Protein AF-A0A7V4MPJ2-F1 (afdb_monomer_lite)

pLDDT: mean 94.52, std 5.53, range [62.81, 98.31]

Structure (mmCIF, N/CA/C/O backbone):
data_AF-A0A7V4MPJ2-F1
#
_entry.id   AF-A0A7V4MPJ2-F1
#
loop_
_atom_site.group_PDB
_atom_site.id
_atom_site.type_symbol
_atom_site.label_atom_id
_atom_site.label_alt_id
_atom_site.label_comp_id
_atom_site.label_asym_id
_atom_site.label_entity_id
_atom_site.label_seq_id
_atom_site.pdbx_PDB_ins_code
_atom_site.Cartn_x
_atom_site.Cartn_y
_atom_site.Cartn_z
_atom_site.occupancy
_atom_site.B_iso_or_equiv
_atom_site.auth_seq_id
_atom_site.auth_comp_id
_atom_site.auth_asym_id
_atom_site.auth_atom_id
_atom_site.pdbx_PDB_model_num
ATOM 1 N N . ARG A 1 1 ? 1.532 2.931 9.136 1.00 86.38 1 ARG A N 1
ATOM 2 C CA . ARG A 1 1 ? 2.188 3.262 10.436 1.00 86.38 1 ARG A CA 1
ATOM 3 C C . ARG A 1 1 ? 2.196 2.005 11.306 1.00 86.38 1 ARG A C 1
ATOM 5 O O . ARG A 1 1 ? 1.377 1.129 11.054 1.00 86.38 1 ARG A O 1
ATOM 12 N N . GLY A 1 2 ? 3.084 1.901 12.299 1.00 89.44 2 GLY A N 1
ATOM 13 C CA . GLY A 1 2 ? 3.154 0.714 13.162 1.00 89.44 2 GLY A CA 1
ATOM 14 C C . GLY A 1 2 ? 3.563 -0.532 12.376 1.00 89.44 2 GLY A C 1
ATOM 15 O O . GLY A 1 2 ? 4.285 -0.419 11.388 1.00 89.44 2 GLY A O 1
ATOM 16 N N . VAL A 1 3 ? 3.062 -1.705 12.767 1.00 92.19 3 VAL A N 1
ATOM 17 C CA . VAL A 1 3 ? 3.427 -2.990 12.136 1.00 92.19 3 VAL A CA 1
ATOM 18 C C . VAL A 1 3 ? 3.115 -3.044 10.633 1.00 92.19 3 VAL A C 1
ATOM 20 O O . VAL A 1 3 ? 3.876 -3.625 9.867 1.00 92.19 3 VAL A O 1
ATOM 23 N N . ASN A 1 4 ? 2.076 -2.336 10.176 1.00 95.69 4 ASN A N 1
ATOM 24 C CA . ASN A 1 4 ? 1.701 -2.258 8.757 1.00 95.69 4 ASN A CA 1
ATOM 25 C C . ASN A 1 4 ? 2.612 -1.347 7.915 1.00 95.69 4 ASN A C 1
ATOM 27 O O . ASN A 1 4 ? 2.428 -1.231 6.706 1.00 95.69 4 ASN A O 1
ATOM 31 N N . GLN A 1 5 ? 3.613 -0.688 8.512 1.00 95.69 5 GLN A N 1
ATOM 32 C CA . GLN A 1 5 ? 4.654 -0.019 7.724 1.00 95.69 5 GLN A CA 1
ATOM 33 C C . GLN A 1 5 ? 5.482 -1.025 6.912 1.00 95.69 5 GLN A C 1
ATOM 35 O O . GLN A 1 5 ? 5.852 -0.716 5.782 1.00 95.69 5 GLN A O 1
ATOM 40 N N . ALA A 1 6 ? 5.711 -2.230 7.448 1.00 95.56 6 ALA A N 1
ATOM 41 C CA . ALA A 1 6 ? 6.375 -3.309 6.718 1.00 95.56 6 ALA A CA 1
ATOM 42 C C . ALA A 1 6 ? 5.600 -3.692 5.446 1.00 95.56 6 ALA A C 1
ATOM 44 O O . ALA A 1 6 ? 6.202 -3.882 4.396 1.00 95.56 6 ALA A O 1
ATOM 45 N N . THR A 1 7 ? 4.265 -3.705 5.510 1.00 97.31 7 THR A N 1
ATOM 46 C CA . THR A 1 7 ? 3.403 -3.947 4.346 1.00 97.31 7 THR A CA 1
ATOM 47 C C . THR A 1 7 ? 3.603 -2.893 3.262 1.00 97.31 7 THR A C 1
ATOM 49 O O . THR A 1 7 ? 3.792 -3.244 2.103 1.00 97.31 7 THR A O 1
ATOM 52 N N . ALA A 1 8 ? 3.616 -1.606 3.621 1.00 97.44 8 ALA A N 1
ATOM 53 C CA . ALA A 1 8 ? 3.840 -0.538 2.646 1.00 97.44 8 ALA A CA 1
ATOM 54 C C . ALA A 1 8 ? 5.221 -0.649 1.975 1.00 97.44 8 ALA A C 1
ATOM 56 O O . ALA A 1 8 ? 5.324 -0.471 0.762 1.00 97.44 8 ALA A O 1
ATOM 57 N N . LEU A 1 9 ? 6.263 -0.969 2.754 1.00 97.81 9 LEU A N 1
ATOM 58 C CA . LEU A 1 9 ? 7.623 -1.197 2.251 1.00 97.81 9 LEU A CA 1
ATOM 59 C C . LEU A 1 9 ? 7.665 -2.353 1.245 1.00 97.81 9 LEU A C 1
ATOM 61 O O . LEU A 1 9 ? 8.188 -2.183 0.146 1.00 97.81 9 LEU A O 1
ATOM 65 N N . GLU A 1 10 ? 7.072 -3.490 1.600 1.00 98.06 10 GLU A N 1
ATOM 66 C CA . GLU A 1 10 ? 7.044 -4.685 0.756 1.00 98.06 10 GLU A CA 1
ATOM 67 C C . GLU A 1 10 ? 6.262 -4.454 -0.543 1.00 98.06 10 GLU A C 1
ATOM 69 O O . GLU A 1 10 ? 6.737 -4.789 -1.625 1.00 98.06 10 GLU A O 1
ATOM 74 N N . VAL A 1 11 ? 5.086 -3.825 -0.475 1.00 97.81 11 VAL A N 1
ATOM 75 C CA . VAL A 1 11 ? 4.280 -3.559 -1.677 1.00 97.81 11 VAL A CA 1
ATOM 76 C C . VAL A 1 11 ? 4.996 -2.590 -2.617 1.00 97.81 11 VAL A C 1
ATOM 78 O O . VAL A 1 11 ? 5.036 -2.825 -3.825 1.00 97.81 11 VAL A O 1
ATOM 81 N N . ALA A 1 12 ? 5.614 -1.535 -2.080 1.00 97.94 12 ALA A N 1
ATOM 82 C CA . ALA A 1 12 ? 6.413 -0.620 -2.886 1.00 97.94 12 ALA A CA 1
ATOM 83 C C . ALA A 1 12 ? 7.601 -1.333 -3.551 1.00 97.94 12 ALA A C 1
ATOM 85 O O . ALA A 1 12 ? 7.854 -1.125 -4.739 1.00 97.94 12 ALA A O 1
ATOM 86 N N . LEU A 1 13 ? 8.283 -2.217 -2.814 1.00 97.38 13 LEU A N 1
ATOM 87 C CA . LEU A 1 13 ? 9.352 -3.051 -3.358 1.00 97.38 13 LEU A CA 1
ATOM 88 C C . LEU A 1 13 ? 8.842 -3.918 -4.516 1.00 97.38 13 LEU A C 1
ATOM 90 O O . LEU A 1 13 ? 9.419 -3.871 -5.601 1.00 97.38 13 LEU A O 1
ATOM 94 N N . LYS A 1 14 ? 7.722 -4.633 -4.346 1.00 97.25 14 LYS A N 1
ATOM 95 C CA . LYS A 1 14 ? 7.172 -5.491 -5.410 1.00 97.25 14 LYS A CA 1
ATOM 96 C C . LYS A 1 14 ? 6.766 -4.714 -6.656 1.00 97.25 14 LYS A C 1
ATOM 98 O O . LYS A 1 14 ? 7.009 -5.193 -7.765 1.00 97.25 14 LYS A O 1
ATOM 103 N N . LEU A 1 15 ? 6.199 -3.518 -6.504 1.00 96.94 15 LEU A N 1
ATOM 104 C CA . LEU A 1 15 ? 5.875 -2.643 -7.637 1.00 96.94 15 LEU A CA 1
ATOM 105 C C . LEU A 1 15 ? 7.135 -2.200 -8.397 1.00 96.94 15 LEU A C 1
ATOM 107 O O . LEU A 1 15 ? 7.146 -2.223 -9.631 1.00 96.94 15 LEU A O 1
ATOM 111 N N . MET A 1 16 ? 8.208 -1.854 -7.682 1.00 96.38 16 MET A N 1
ATOM 112 C CA . MET A 1 16 ? 9.482 -1.479 -8.303 1.00 96.38 16 MET A CA 1
ATOM 113 C C . MET A 1 16 ? 10.151 -2.662 -9.014 1.00 96.38 16 MET A C 1
ATOM 115 O O . MET A 1 16 ? 10.621 -2.505 -10.140 1.00 96.38 16 MET A O 1
ATOM 119 N N . GLU A 1 17 ? 10.160 -3.844 -8.397 1.00 95.06 17 GLU A N 1
ATOM 120 C CA . GLU A 1 17 ? 10.808 -5.039 -8.951 1.00 95.06 17 GLU A CA 1
ATOM 121 C C . GLU A 1 17 ? 10.083 -5.588 -10.183 1.00 95.06 17 GLU A C 1
ATOM 123 O O . GLU A 1 17 ? 10.716 -5.904 -11.189 1.00 95.06 17 GLU A O 1
ATOM 128 N N . THR A 1 18 ? 8.757 -5.723 -10.109 1.00 95.56 18 THR A N 1
ATOM 129 C CA . THR A 1 18 ? 7.981 -6.469 -11.117 1.00 95.56 18 THR A CA 1
ATOM 130 C C . THR A 1 18 ? 7.375 -5.572 -12.190 1.00 95.56 18 THR A C 1
ATOM 132 O O . THR A 1 18 ? 7.262 -5.979 -13.346 1.00 95.56 18 THR A O 1
ATOM 135 N N . SER A 1 19 ? 6.996 -4.346 -11.820 1.00 95.06 19 SER A N 1
ATOM 136 C CA . SER A 1 19 ? 6.265 -3.421 -12.694 1.00 95.06 19 SER A CA 1
ATOM 137 C C . SER A 1 19 ? 7.104 -2.223 -13.149 1.00 95.06 19 SER A C 1
ATOM 139 O O . SER A 1 19 ? 6.672 -1.480 -14.038 1.00 95.06 19 SER A O 1
ATOM 141 N N . TYR A 1 20 ? 8.299 -2.040 -12.570 1.00 93.50 20 TYR A N 1
ATOM 142 C CA . TYR A 1 20 ? 9.204 -0.905 -12.799 1.00 93.50 20 TYR A CA 1
ATOM 143 C C . TYR A 1 20 ? 8.544 0.457 -12.544 1.00 93.50 20 TYR A C 1
ATOM 145 O O . TYR A 1 20 ? 8.872 1.453 -13.190 1.00 93.50 20 TYR A O 1
ATOM 153 N N . VAL A 1 21 ? 7.586 0.492 -11.615 1.00 94.38 21 VAL A N 1
ATOM 154 C CA . VAL A 1 21 ? 6.942 1.725 -11.161 1.00 94.38 21 VAL A CA 1
ATOM 155 C C . VAL A 1 21 ? 7.668 2.206 -9.920 1.00 94.38 21 VAL A C 1
ATOM 157 O O . VAL A 1 21 ? 7.827 1.449 -8.965 1.00 94.38 21 VAL A O 1
ATOM 160 N N . VAL A 1 22 ? 8.090 3.470 -9.920 1.00 95.19 22 VAL A N 1
ATOM 161 C CA . VAL A 1 22 ? 8.682 4.090 -8.735 1.00 95.19 22 VAL A CA 1
ATOM 162 C C . VAL A 1 22 ? 7.590 4.251 -7.683 1.00 95.19 22 VAL A C 1
ATOM 164 O O . VAL A 1 22 ? 6.742 5.133 -7.779 1.00 95.19 22 VAL A O 1
ATOM 167 N N . ALA A 1 23 ? 7.618 3.384 -6.678 1.00 96.31 23 ALA A N 1
ATOM 168 C CA . ALA A 1 23 ? 6.735 3.439 -5.527 1.00 96.31 23 ALA A CA 1
ATOM 169 C C . ALA A 1 23 ? 7.569 3.782 -4.294 1.00 96.31 23 ALA A C 1
ATOM 171 O O . ALA A 1 23 ? 8.549 3.101 -3.988 1.00 96.31 23 ALA A O 1
ATOM 172 N N . LYS A 1 24 ? 7.192 4.847 -3.583 1.00 96.88 24 LYS A N 1
ATOM 173 C CA . LYS A 1 24 ? 7.909 5.282 -2.385 1.00 96.88 24 LYS A CA 1
ATOM 174 C C . LYS A 1 24 ? 7.071 5.013 -1.133 1.00 96.88 24 LYS A C 1
ATOM 176 O O . LYS A 1 24 ? 6.029 5.644 -0.964 1.00 96.88 24 LYS A O 1
ATOM 181 N N . PRO A 1 25 ? 7.505 4.095 -0.256 1.00 96.88 25 PRO A N 1
ATOM 182 C CA . PRO A 1 25 ? 6.793 3.798 0.975 1.00 96.88 25 PRO A CA 1
ATOM 183 C C . PRO A 1 25 ? 7.113 4.843 2.047 1.00 96.88 25 PRO A C 1
ATOM 185 O O . PRO A 1 25 ? 8.245 5.310 2.162 1.00 96.88 25 PRO A O 1
ATOM 188 N N . TYR A 1 26 ? 6.120 5.163 2.873 1.00 96.56 26 TYR A N 1
ATOM 189 C CA . TYR A 1 26 ? 6.274 6.068 4.007 1.00 96.56 26 TYR A CA 1
ATOM 190 C C . TYR A 1 26 ? 5.563 5.522 5.244 1.00 96.56 26 TYR A C 1
ATOM 192 O O . TYR A 1 26 ? 4.526 4.858 5.152 1.00 96.56 26 TYR A O 1
ATOM 200 N N . SER A 1 27 ? 6.084 5.850 6.429 1.00 95.88 27 SER A N 1
ATOM 201 C CA . SER A 1 27 ? 5.229 5.843 7.612 1.00 95.88 27 SER A CA 1
ATOM 202 C C . SER A 1 27 ? 4.213 6.982 7.476 1.00 95.88 27 SER A C 1
ATOM 204 O O . SER A 1 27 ? 4.502 8.017 6.881 1.00 95.88 27 SER A O 1
ATOM 206 N N . GLY A 1 28 ? 3.013 6.817 8.038 1.00 92.88 28 GLY A N 1
ATOM 207 C CA . GLY A 1 28 ? 2.006 7.878 7.965 1.00 92.88 28 GLY A CA 1
ATOM 208 C C . GLY A 1 28 ? 2.480 9.185 8.617 1.00 92.88 28 GLY A C 1
ATOM 209 O O . GLY A 1 28 ? 2.108 10.254 8.160 1.00 92.88 28 GLY A O 1
ATOM 210 N N . ALA A 1 29 ? 3.332 9.114 9.647 1.00 92.81 29 ALA A N 1
ATOM 211 C CA . ALA A 1 29 ? 3.899 10.304 10.276 1.00 92.81 29 ALA A CA 1
ATOM 212 C C . ALA A 1 29 ? 4.898 10.998 9.339 1.00 92.81 29 ALA A C 1
ATOM 214 O O . ALA A 1 29 ? 4.711 12.166 9.014 1.00 92.81 29 ALA A O 1
ATOM 215 N N . ASP A 1 30 ? 5.892 10.263 8.830 1.00 94.69 30 ASP A N 1
ATOM 216 C CA . ASP A 1 30 ? 6.916 10.824 7.935 1.00 94.69 30 ASP A CA 1
ATOM 217 C C . ASP A 1 30 ? 6.295 11.400 6.665 1.00 94.69 30 ASP A C 1
ATOM 219 O O . ASP A 1 30 ? 6.733 12.438 6.180 1.00 94.69 30 ASP A O 1
ATOM 223 N N . PHE A 1 31 ? 5.243 10.755 6.152 1.00 95.94 31 PHE A N 1
ATOM 224 C CA . PHE A 1 31 ? 4.495 11.241 5.000 1.00 95.94 31 PHE A CA 1
ATOM 225 C C . PHE A 1 31 ? 3.892 12.630 5.245 1.00 95.94 31 PHE A C 1
ATOM 227 O O . PHE A 1 31 ? 3.989 13.515 4.394 1.00 95.94 31 PHE A O 1
ATOM 234 N N . MET A 1 32 ? 3.307 12.846 6.425 1.00 94.69 32 MET A N 1
ATOM 235 C CA . MET A 1 32 ? 2.678 14.119 6.779 1.00 94.69 32 MET A CA 1
ATOM 236 C C . MET A 1 32 ? 3.686 15.239 7.058 1.00 94.69 32 MET A C 1
ATOM 238 O O . MET A 1 32 ? 3.315 16.408 6.997 1.00 94.69 32 MET A O 1
ATOM 242 N N . HIS A 1 33 ? 4.956 14.917 7.310 1.00 94.38 33 HIS A N 1
ATOM 243 C CA . HIS A 1 33 ? 6.003 15.899 7.615 1.00 94.38 33 HIS A CA 1
ATOM 244 C C . HIS A 1 33 ? 6.704 16.497 6.385 1.00 94.38 33 HIS A C 1
ATOM 246 O O . HIS A 1 33 ? 7.709 17.190 6.522 1.00 94.38 33 HIS A O 1
ATOM 252 N N . GLY A 1 34 ? 6.183 16.272 5.179 1.00 93.56 3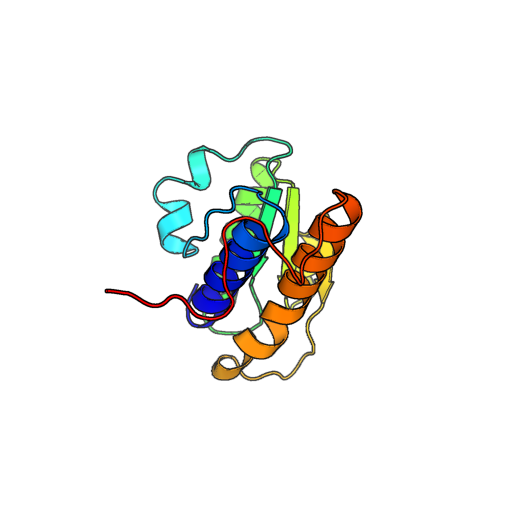4 GLY A N 1
ATOM 253 C CA . GLY A 1 34 ? 6.728 16.880 3.964 1.00 93.56 34 GLY A CA 1
ATOM 254 C C . GLY A 1 34 ? 6.232 16.230 2.675 1.00 93.56 34 GLY A C 1
ATOM 255 O O . GLY A 1 34 ? 5.684 16.938 1.834 1.00 93.56 34 GLY A O 1
ATOM 256 N N . PRO A 1 35 ? 6.352 14.898 2.514 1.00 95.56 35 PRO A N 1
ATOM 257 C CA . PRO A 1 35 ? 5.931 14.189 1.305 1.00 95.56 35 PRO A CA 1
ATOM 258 C C . PRO A 1 35 ? 4.485 14.447 0.869 1.00 95.56 35 PRO A C 1
ATOM 260 O O . PRO A 1 35 ? 4.215 14.472 -0.329 1.00 95.56 35 PRO A O 1
ATOM 263 N N . VAL A 1 36 ? 3.575 14.697 1.814 1.00 95.94 36 VAL A N 1
ATOM 264 C CA . VAL A 1 36 ? 2.178 15.068 1.540 1.00 95.94 36 VAL A CA 1
ATOM 265 C C . VAL A 1 36 ? 2.044 16.290 0.620 1.00 95.94 36 VAL A C 1
ATOM 267 O O . VAL A 1 36 ? 1.049 16.407 -0.087 1.00 95.94 36 VAL A O 1
ATOM 270 N N . ALA A 1 37 ? 3.044 17.176 0.573 1.00 95.31 37 ALA A N 1
ATOM 271 C CA . ALA A 1 37 ? 3.050 18.341 -0.310 1.00 95.31 37 ALA A CA 1
ATOM 272 C C . ALA A 1 37 ? 3.165 17.987 -1.805 1.00 95.31 37 ALA A C 1
ATOM 274 O O . ALA A 1 37 ? 2.868 18.829 -2.645 1.00 95.31 37 ALA A O 1
ATOM 275 N N . MET A 1 38 ? 3.586 16.764 -2.148 1.00 94.38 38 MET A N 1
ATOM 276 C CA . MET A 1 38 ? 3.661 16.298 -3.541 1.00 94.38 38 MET A CA 1
ATOM 277 C C . MET A 1 38 ? 2.313 15.798 -4.077 1.00 94.38 38 MET A C 1
ATOM 279 O O . MET A 1 38 ? 2.190 15.534 -5.270 1.00 94.38 38 MET A O 1
ATOM 283 N N . VAL A 1 39 ? 1.320 15.621 -3.203 1.00 96.25 39 VAL A N 1
ATOM 284 C CA . VAL A 1 39 ? 0.010 15.082 -3.572 1.00 96.25 39 VAL A CA 1
ATOM 285 C C . VAL A 1 39 ? -0.796 16.146 -4.305 1.00 96.25 39 VAL A C 1
ATOM 287 O O . VAL A 1 39 ? -0.976 17.254 -3.803 1.00 96.25 39 VAL A O 1
ATOM 290 N N . HIS A 1 40 ? -1.322 15.769 -5.463 1.00 94.44 40 HIS A N 1
ATOM 291 C CA . HIS A 1 40 ? -2.229 16.566 -6.277 1.00 94.44 40 HIS A CA 1
ATOM 292 C C . HIS A 1 40 ? -3.379 15.690 -6.792 1.00 94.44 40 HIS A C 1
ATOM 294 O O . HIS A 1 40 ? -3.396 14.475 -6.573 1.00 94.44 40 HIS A O 1
ATOM 300 N N . GLU A 1 41 ? -4.324 16.301 -7.505 1.00 96.81 41 GLU A N 1
ATOM 301 C CA . GLU A 1 41 ? -5.442 15.591 -8.124 1.00 96.81 41 GLU A CA 1
ATOM 302 C C . GLU A 1 41 ? -4.949 14.460 -9.041 1.00 96.81 41 GLU A C 1
ATOM 304 O O . GLU A 1 41 ? -4.046 14.665 -9.857 1.00 96.81 41 GLU A O 1
ATOM 309 N N . GLY A 1 42 ? -5.490 13.252 -8.866 1.00 94.25 42 GLY A N 1
ATOM 310 C CA . GLY A 1 42 ? -5.082 12.066 -9.627 1.00 94.25 42 GLY A CA 1
ATOM 311 C C . GLY A 1 42 ? -3.829 11.355 -9.098 1.00 94.25 42 GLY A C 1
ATOM 312 O O . GLY A 1 42 ? -3.437 10.322 -9.636 1.00 94.25 42 GLY A O 1
ATOM 313 N N . PHE A 1 43 ? -3.166 11.868 -8.054 1.00 96.31 43 PHE A N 1
ATOM 314 C CA . PHE A 1 43 ? -1.946 11.241 -7.538 1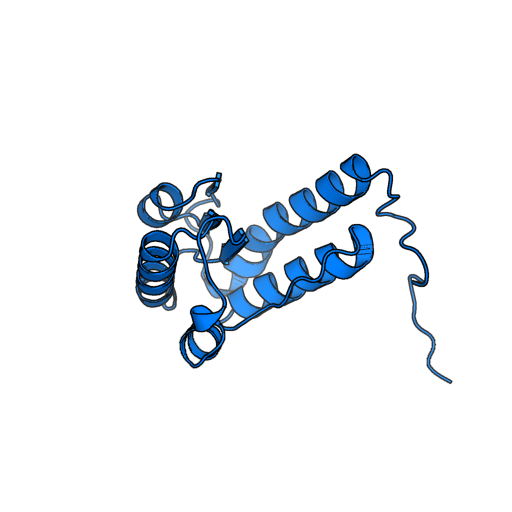.00 96.31 43 PHE A CA 1
ATOM 315 C C . PHE A 1 43 ? -2.272 9.926 -6.795 1.00 96.31 43 PHE A C 1
ATOM 317 O O . PHE A 1 43 ? -2.997 9.969 -5.793 1.00 96.31 43 PHE A O 1
ATOM 324 N N . PRO A 1 44 ? -1.735 8.762 -7.217 1.00 95.75 44 PRO A N 1
ATOM 325 C CA . PRO A 1 44 ? -2.109 7.473 -6.642 1.00 95.75 44 PRO A CA 1
ATOM 326 C C . PRO A 1 44 ? -1.521 7.289 -5.239 1.00 95.75 44 PRO A C 1
ATOM 328 O O . PRO A 1 44 ? -0.314 7.416 -5.024 1.00 95.75 44 PRO A O 1
ATOM 331 N N . CYS A 1 45 ? -2.373 6.944 -4.273 1.00 96.81 45 CYS A N 1
ATOM 332 C CA . CYS A 1 45 ? -1.988 6.739 -2.876 1.00 96.81 45 CYS A CA 1
ATOM 333 C C . CYS A 1 45 ? -2.537 5.419 -2.332 1.00 96.81 45 CYS A C 1
ATOM 335 O O . CYS A 1 45 ? -3.745 5.254 -2.191 1.00 96.81 45 CYS A O 1
ATOM 337 N N . PHE A 1 46 ? -1.652 4.500 -1.942 1.00 97.19 46 PHE A N 1
ATOM 338 C CA . PHE A 1 46 ? -2.030 3.258 -1.261 1.00 97.19 46 PHE A CA 1
ATOM 339 C C . PHE A 1 46 ? -1.992 3.450 0.254 1.00 97.19 46 PHE A C 1
ATOM 341 O O . PHE A 1 46 ? -0.943 3.776 0.815 1.00 97.19 46 PHE A O 1
ATOM 348 N N . VAL A 1 47 ? -3.121 3.225 0.926 1.00 97.69 47 VAL A N 1
ATOM 349 C CA . VAL A 1 47 ? -3.234 3.361 2.383 1.00 97.69 47 VAL A CA 1
ATOM 350 C C . VAL A 1 47 ? -3.566 2.019 3.020 1.00 97.69 47 VAL A C 1
ATOM 352 O O . VAL A 1 47 ? -4.648 1.472 2.838 1.00 97.69 47 VAL A O 1
ATOM 355 N N . PHE A 1 48 ? -2.623 1.518 3.818 1.00 97.75 48 PHE A N 1
ATOM 356 C CA . PHE A 1 48 ? -2.783 0.325 4.647 1.00 97.75 48 PHE A CA 1
ATOM 357 C C . PHE A 1 48 ? -3.196 0.744 6.053 1.00 97.75 48 PHE A C 1
ATOM 359 O O . PHE A 1 48 ? -2.395 1.318 6.804 1.00 97.75 48 PHE A O 1
ATOM 366 N N . ALA A 1 49 ? -4.448 0.472 6.400 1.00 97.25 49 ALA A N 1
ATOM 367 C CA . ALA A 1 49 ? -5.032 0.918 7.655 1.00 97.25 49 ALA A CA 1
ATOM 368 C C . ALA A 1 49 ? -6.036 -0.100 8.217 1.00 97.25 49 ALA A C 1
ATOM 370 O O . ALA A 1 49 ? -7.209 0.238 8.365 1.00 97.25 49 ALA A O 1
ATOM 371 N N . PRO A 1 50 ? -5.617 -1.343 8.520 1.00 96.94 50 PRO A N 1
ATOM 372 C CA . PRO A 1 50 ? -6.460 -2.264 9.276 1.00 96.94 50 PRO A CA 1
ATOM 373 C C . PRO A 1 50 ? -6.740 -1.722 10.687 1.00 96.94 50 PRO A C 1
ATOM 375 O O . PRO A 1 50 ? -6.052 -0.811 11.167 1.00 96.94 50 PRO A O 1
ATOM 378 N N . ALA A 1 51 ? -7.724 -2.317 11.357 1.00 95.88 51 ALA A N 1
ATOM 379 C CA . ALA A 1 51 ? -8.060 -2.029 12.743 1.00 95.88 51 ALA A CA 1
ATOM 380 C C . ALA A 1 51 ? -6.843 -2.165 13.667 1.00 95.88 51 ALA A C 1
ATOM 382 O O . ALA A 1 51 ? -5.999 -3.052 13.507 1.00 95.88 51 ALA A O 1
ATOM 383 N N . GLY A 1 52 ? -6.766 -1.291 14.666 1.00 94.25 52 GLY A N 1
ATOM 384 C CA . GLY A 1 52 ? -5.682 -1.276 15.642 1.00 94.25 52 GLY A CA 1
ATOM 385 C C . GLY A 1 52 ? -5.306 0.138 16.057 1.00 94.25 52 GLY A C 1
ATOM 386 O O . GLY A 1 52 ? -5.962 1.116 15.696 1.00 94.25 52 GLY A O 1
ATOM 387 N N . ARG A 1 53 ? -4.209 0.269 16.805 1.00 94.69 53 ARG A N 1
ATOM 388 C CA . ARG A 1 53 ? -3.816 1.555 17.410 1.00 94.69 53 ARG A CA 1
ATOM 389 C C . ARG A 1 53 ? -3.479 2.636 16.388 1.00 94.69 53 ARG A C 1
ATOM 391 O O . ARG A 1 53 ? -3.628 3.820 16.669 1.00 94.69 53 ARG A O 1
ATOM 398 N N . ALA A 1 54 ? -3.003 2.241 15.210 1.00 94.50 54 ALA A N 1
ATOM 399 C CA . ALA A 1 54 ? -2.660 3.179 14.148 1.00 94.50 54 ALA A CA 1
ATOM 400 C C . ALA A 1 54 ? -3.876 3.668 13.340 1.00 94.50 54 ALA A C 1
ATOM 402 O O . ALA A 1 54 ? -3.732 4.656 12.618 1.00 94.50 54 ALA A O 1
ATOM 403 N N . TYR A 1 55 ? -5.035 3.004 13.442 1.00 96.94 55 TYR A N 1
ATOM 404 C CA . TYR A 1 55 ? -6.191 3.263 12.582 1.00 96.94 55 TYR A CA 1
ATOM 405 C C . TYR A 1 55 ? -6.678 4.721 12.627 1.00 96.94 55 TYR A C 1
ATOM 407 O O . TYR A 1 55 ? -6.717 5.326 11.555 1.00 96.94 55 TYR A O 1
ATOM 415 N N . PRO A 1 56 ? -6.939 5.344 13.799 1.00 97.50 56 PRO A N 1
ATOM 416 C CA . PRO A 1 56 ? -7.490 6.704 13.839 1.00 97.50 56 PRO A CA 1
ATOM 417 C C . PRO A 1 56 ? -6.603 7.722 13.114 1.00 97.50 56 PRO A C 1
ATOM 419 O O . PRO A 1 56 ? -7.064 8.515 12.300 1.00 97.50 56 PRO A O 1
ATOM 422 N N . PHE A 1 57 ? -5.288 7.627 13.324 1.00 97.31 57 PHE A N 1
ATOM 423 C CA . PHE A 1 57 ? -4.323 8.491 12.649 1.00 97.31 57 PHE A CA 1
ATOM 424 C C . PHE A 1 57 ? -4.272 8.244 11.132 1.00 97.31 57 PHE A C 1
ATOM 426 O O . PHE A 1 57 ? -4.138 9.181 10.341 1.00 97.31 57 PHE A O 1
ATOM 433 N N . MET A 1 58 ? -4.340 6.980 10.704 1.00 97.88 58 MET A N 1
ATOM 434 C CA . MET A 1 58 ? -4.338 6.654 9.277 1.00 97.88 58 MET A CA 1
ATOM 435 C C . MET A 1 58 ? -5.636 7.100 8.592 1.00 97.88 58 MET A C 1
ATOM 437 O O . MET A 1 58 ? -5.574 7.519 7.439 1.00 97.88 58 MET A O 1
ATOM 441 N N . LEU A 1 59 ? -6.773 7.072 9.291 1.00 9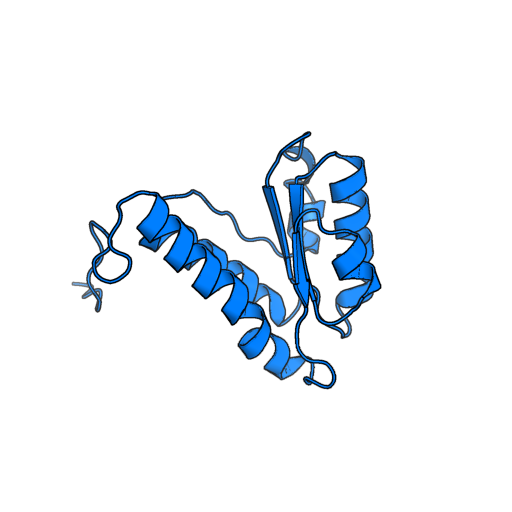8.31 59 LEU A N 1
ATOM 442 C CA . LEU A 1 59 ? -8.048 7.604 8.811 1.00 98.31 59 LEU A CA 1
ATOM 443 C C . LEU A 1 59 ? -7.982 9.115 8.581 1.00 98.31 59 LEU A C 1
ATOM 445 O O . LEU A 1 59 ? -8.284 9.575 7.482 1.00 98.31 59 LEU A O 1
ATOM 449 N N . GLU A 1 60 ? -7.479 9.881 9.551 1.00 97.88 60 GLU A N 1
ATOM 450 C CA . GLU A 1 60 ? -7.240 11.321 9.365 1.00 97.88 60 GLU A CA 1
ATOM 451 C C . GLU A 1 60 ? -6.294 11.607 8.192 1.00 97.88 60 GLU A C 1
ATOM 453 O O . GLU A 1 60 ? -6.476 12.568 7.443 1.00 97.88 60 GLU A O 1
ATOM 458 N N . THR A 1 61 ? -5.271 10.766 8.018 1.00 97.25 61 THR A N 1
ATOM 459 C CA . THR A 1 61 ? -4.335 10.881 6.893 1.00 97.25 61 THR A CA 1
ATOM 460 C C . THR A 1 61 ? -5.049 10.641 5.559 1.00 97.25 61 THR A C 1
ATOM 462 O O . THR A 1 61 ? -4.858 11.407 4.616 1.00 97.25 61 THR A O 1
ATOM 465 N N . ALA A 1 62 ? -5.902 9.617 5.477 1.00 97.75 62 ALA A N 1
ATOM 466 C CA . ALA A 1 62 ? -6.683 9.297 4.284 1.00 97.75 62 ALA A CA 1
ATOM 467 C C . ALA A 1 62 ? -7.676 10.411 3.911 1.00 97.75 62 ALA A C 1
ATOM 469 O O . ALA A 1 62 ? -7.785 10.762 2.736 1.00 97.75 62 ALA A O 1
ATOM 470 N N . LEU A 1 63 ? -8.340 11.019 4.898 1.00 97.75 63 LEU A N 1
ATOM 471 C CA . LEU A 1 63 ? -9.223 12.172 4.684 1.00 97.75 63 LEU A CA 1
ATOM 472 C C . LEU A 1 63 ? -8.460 13.357 4.077 1.00 97.75 63 LEU A C 1
ATOM 474 O O . LEU A 1 63 ? -8.856 13.882 3.038 1.00 97.75 63 LEU A O 1
ATOM 478 N N . LYS A 1 64 ? -7.298 13.706 4.643 1.00 96.69 64 LYS A N 1
ATOM 479 C CA . LYS A 1 64 ? -6.436 14.782 4.118 1.00 96.69 64 LYS A CA 1
ATOM 480 C C . LYS A 1 64 ? -5.940 14.510 2.697 1.00 96.69 64 LYS A C 1
ATOM 482 O O . LYS A 1 64 ? -5.751 15.451 1.926 1.00 96.69 64 LYS A O 1
ATOM 487 N N . LEU A 1 65 ? -5.696 13.245 2.353 1.00 97.06 65 LEU A N 1
ATOM 488 C CA . LEU A 1 65 ? -5.346 12.835 0.992 1.00 97.06 65 LEU A CA 1
ATOM 489 C C . LEU A 1 65 ? -6.524 13.026 0.030 1.00 97.06 65 LEU A C 1
ATOM 491 O O . LEU A 1 65 ? -6.339 13.569 -1.058 1.00 97.06 65 LEU A O 1
ATOM 495 N N . ARG A 1 66 ? -7.737 12.643 0.445 1.00 96.00 66 ARG A N 1
ATOM 496 C CA . ARG A 1 66 ? -8.963 12.841 -0.342 1.00 96.00 66 ARG A CA 1
ATOM 497 C C . ARG A 1 66 ? -9.267 14.314 -0.589 1.00 96.00 66 ARG A C 1
ATOM 499 O O . ARG A 1 66 ? -9.576 14.669 -1.720 1.00 96.00 66 ARG A O 1
ATOM 506 N N . GLU A 1 67 ? -9.103 15.169 0.417 1.00 95.44 67 GLU A N 1
ATOM 507 C CA . GLU A 1 67 ? -9.240 16.629 0.278 1.00 95.44 67 GLU A CA 1
ATOM 508 C C . GLU A 1 67 ? -8.275 17.229 -0.758 1.00 95.44 67 GLU A C 1
ATOM 510 O O . GLU A 1 67 ? -8.560 18.269 -1.341 1.00 95.44 67 GLU A O 1
ATOM 515 N N . ARG A 1 68 ? -7.134 16.572 -1.000 1.00 96.06 68 ARG A N 1
ATOM 516 C CA . ARG A 1 68 ? -6.117 16.982 -1.985 1.00 96.06 68 ARG A CA 1
ATOM 517 C C . ARG A 1 68 ? -6.323 16.355 -3.368 1.00 96.06 68 ARG A C 1
ATOM 519 O O . ARG A 1 68 ? -5.477 16.535 -4.238 1.00 96.06 68 ARG A O 1
ATOM 526 N N . GLY A 1 69 ? -7.410 15.607 -3.564 1.00 95.56 69 GLY A N 1
ATOM 527 C CA . GLY A 1 69 ? -7.731 14.949 -4.832 1.00 95.56 69 GLY A CA 1
ATOM 528 C C . GLY A 1 69 ? -6.915 13.685 -5.119 1.00 95.56 69 GLY A C 1
ATOM 529 O O . GLY A 1 69 ? -6.878 13.237 -6.263 1.00 95.56 69 GLY A O 1
ATOM 530 N N . ALA A 1 70 ? -6.253 13.098 -4.116 1.00 97.50 70 ALA A N 1
ATOM 531 C CA . ALA A 1 70 ? -5.484 11.872 -4.316 1.00 97.50 70 ALA A CA 1
ATOM 532 C C . ALA A 1 70 ? -6.383 10.707 -4.756 1.00 97.50 70 ALA A C 1
ATOM 534 O O . ALA A 1 70 ? -7.429 10.456 -4.144 1.00 97.50 70 ALA A O 1
ATOM 535 N N . GLU A 1 71 ? -5.919 9.918 -5.724 1.00 97.50 71 GLU A N 1
ATOM 536 C CA . GLU A 1 71 ? -6.529 8.635 -6.072 1.00 97.50 71 GLU A CA 1
ATOM 537 C C . GLU A 1 71 ? -6.182 7.592 -5.007 1.00 97.50 71 GLU A C 1
ATOM 539 O O . GLU A 1 71 ? -5.175 6.881 -5.059 1.00 97.50 71 GLU A O 1
ATOM 544 N N . LEU A 1 72 ? -7.014 7.556 -3.969 1.00 97.38 72 LEU A N 1
ATOM 545 C CA . LEU A 1 72 ? -6.830 6.673 -2.828 1.00 97.38 72 LEU A CA 1
ATOM 546 C C . LEU A 1 72 ? -7.202 5.216 -3.148 1.00 97.38 72 LEU A C 1
ATOM 548 O O . LEU A 1 72 ? -8.345 4.929 -3.499 1.00 97.38 72 LEU A O 1
ATOM 552 N N . CYS A 1 73 ? -6.272 4.293 -2.916 1.00 97.50 73 CYS A N 1
ATOM 553 C CA . CYS A 1 73 ? -6.534 2.864 -2.796 1.00 97.50 73 CYS A CA 1
ATOM 554 C C . CYS A 1 73 ? -6.460 2.460 -1.317 1.00 97.50 73 CYS A C 1
ATOM 556 O O . CYS A 1 73 ? -5.379 2.474 -0.722 1.00 97.50 73 CYS A O 1
ATOM 558 N N . ALA A 1 74 ? -7.594 2.102 -0.716 1.00 98.06 74 ALA A N 1
ATOM 559 C CA . ALA A 1 74 ? -7.686 1.775 0.706 1.00 98.06 74 ALA A CA 1
ATOM 560 C C . ALA A 1 74 ? -7.612 0.258 0.951 1.00 98.06 74 ALA A C 1
ATOM 562 O O . ALA A 1 74 ? -8.330 -0.522 0.331 1.00 98.06 74 ALA A O 1
ATOM 563 N N . ILE A 1 75 ? -6.758 -0.176 1.879 1.00 98.00 75 ILE A N 1
ATOM 564 C CA . ILE A 1 75 ? -6.609 -1.578 2.286 1.00 98.00 75 ILE A CA 1
ATOM 565 C C . ILE A 1 75 ? -6.872 -1.664 3.790 1.00 98.00 75 ILE A C 1
ATOM 567 O O . ILE A 1 75 ? -6.048 -1.229 4.604 1.00 98.00 75 ILE A O 1
ATOM 571 N N . SER A 1 76 ? -8.046 -2.174 4.165 1.00 97.94 76 SER A N 1
ATOM 572 C CA . SER A 1 76 ? -8.528 -2.161 5.550 1.00 97.94 76 SER A CA 1
ATOM 573 C C . SER A 1 76 ? -9.671 -3.151 5.776 1.00 97.94 76 SER A C 1
ATOM 575 O O . SER A 1 76 ? -10.369 -3.514 4.838 1.00 97.94 76 SER A O 1
ATOM 577 N N . ASN A 1 77 ? -9.879 -3.582 7.019 1.00 97.12 77 ASN A N 1
ATOM 578 C CA . ASN A 1 77 ? -11.095 -4.278 7.457 1.00 97.12 77 ASN A CA 1
ATOM 579 C C . ASN A 1 77 ? -12.150 -3.311 8.038 1.00 97.12 77 ASN A C 1
ATOM 581 O O . ASN A 1 77 ? -13.204 -3.766 8.474 1.00 97.12 77 ASN A O 1
ATOM 585 N N . GLU A 1 78 ? -11.857 -2.009 8.093 1.00 97.62 78 GLU A N 1
ATOM 586 C CA . GLU A 1 78 ? -12.753 -0.975 8.612 1.00 97.62 78 GLU A CA 1
ATOM 587 C C . GLU A 1 78 ? -13.581 -0.364 7.467 1.00 97.62 78 GLU A C 1
ATOM 589 O O . GLU A 1 78 ? -13.007 0.240 6.550 1.00 97.62 78 GLU A O 1
ATOM 594 N N . PRO A 1 79 ? -14.925 -0.484 7.496 1.00 97.38 79 PRO A N 1
ATOM 595 C CA . PRO A 1 79 ? -15.787 -0.013 6.410 1.00 97.38 79 PRO A CA 1
ATOM 596 C C . PRO A 1 79 ? -15.647 1.481 6.110 1.00 97.38 79 PRO A C 1
ATOM 598 O O . PRO A 1 79 ? -15.712 1.888 4.951 1.00 97.38 79 PRO A O 1
ATOM 601 N N . GLU A 1 80 ? -15.419 2.295 7.141 1.00 97.88 80 GLU A N 1
ATOM 602 C CA . GLU A 1 80 ? -15.244 3.740 7.001 1.00 97.88 80 GLU A CA 1
ATOM 603 C C . GLU A 1 80 ? -14.022 4.064 6.127 1.00 97.88 80 GLU A C 1
ATOM 605 O O . GLU A 1 80 ? -14.150 4.767 5.125 1.00 97.88 80 GLU A O 1
ATOM 610 N N . MET A 1 81 ? -12.864 3.462 6.412 1.00 98.19 81 MET A N 1
ATOM 611 C CA . MET A 1 81 ? -11.663 3.603 5.579 1.00 98.19 81 MET A CA 1
ATOM 612 C C . MET A 1 81 ? -11.891 3.109 4.149 1.00 98.19 81 MET A C 1
ATOM 614 O O . MET A 1 81 ? -11.487 3.770 3.193 1.00 98.19 81 MET A O 1
ATOM 618 N N . CYS A 1 82 ? -12.567 1.971 3.979 1.00 97.94 82 CYS A N 1
ATOM 619 C CA . CYS A 1 82 ? -12.894 1.458 2.650 1.00 97.94 82 CYS A CA 1
ATOM 620 C C . CYS A 1 82 ? -13.827 2.391 1.862 1.00 97.94 82 CYS A C 1
ATOM 622 O O . CYS A 1 82 ? -13.728 2.434 0.639 1.00 97.94 82 CYS A O 1
ATOM 624 N N . SER A 1 83 ? -14.690 3.170 2.516 1.00 97.69 83 SER A N 1
ATOM 625 C CA . SER A 1 83 ? -15.547 4.145 1.824 1.00 97.69 83 SER A CA 1
ATOM 626 C C . SER A 1 83 ? -14.782 5.381 1.325 1.00 97.69 83 SER A C 1
ATOM 628 O O . SER A 1 83 ? -15.234 6.074 0.414 1.00 97.69 83 SER A O 1
ATOM 630 N N . LEU A 1 84 ? -13.589 5.640 1.876 1.00 97.44 84 LEU A N 1
ATOM 631 C CA . LEU A 1 84 ? -12.700 6.705 1.413 1.00 97.44 84 LEU A CA 1
ATOM 632 C C . LEU A 1 84 ? -11.865 6.308 0.189 1.00 97.44 84 LEU A C 1
ATOM 634 O O . LEU A 1 84 ? -11.258 7.185 -0.424 1.00 97.44 84 LEU A O 1
ATOM 638 N N . GLY A 1 85 ? -11.785 5.034 -0.181 1.00 96.12 85 GLY A N 1
ATOM 639 C CA . GLY A 1 85 ? -11.056 4.618 -1.379 1.00 96.12 85 GLY A CA 1
ATOM 640 C C . GLY A 1 85 ? -11.809 4.971 -2.663 1.00 96.12 85 GLY A C 1
ATOM 641 O O . GLY A 1 85 ? -13.024 4.819 -2.732 1.00 96.12 85 GLY A O 1
ATOM 642 N N . HIS A 1 86 ? -11.083 5.385 -3.703 1.00 96.50 86 HIS A N 1
ATOM 643 C CA . HIS A 1 86 ? -11.566 5.243 -5.085 1.00 96.50 86 HIS A CA 1
ATOM 644 C C . HIS A 1 86 ? -11.646 3.756 -5.440 1.00 96.50 86 HIS A C 1
ATOM 646 O O . HIS A 1 86 ? -12.593 3.299 -6.073 1.00 96.50 86 HIS A O 1
ATOM 652 N N . PHE A 1 87 ? -10.665 2.999 -4.944 1.00 94.44 87 PHE A N 1
ATOM 653 C CA . PHE A 1 87 ? -10.645 1.547 -4.928 1.00 94.44 87 PHE A CA 1
ATOM 654 C C . PHE A 1 87 ? -10.363 1.072 -3.509 1.00 94.44 87 PHE A C 1
ATOM 656 O O . PHE A 1 87 ? -9.582 1.697 -2.786 1.00 94.4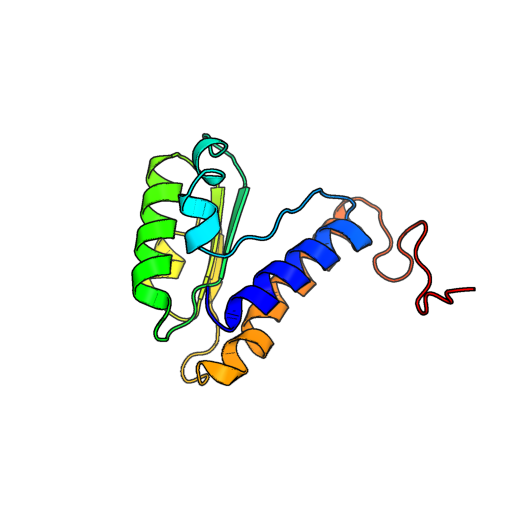4 87 PHE A O 1
ATOM 663 N N . SER A 1 88 ? -10.970 -0.046 -3.119 1.00 96.88 88 SER A N 1
ATOM 664 C CA . SER A 1 88 ? -10.818 -0.576 -1.769 1.00 96.88 88 SER A CA 1
ATOM 665 C C . SER A 1 88 ? -10.705 -2.091 -1.758 1.00 96.88 88 SER A C 1
ATOM 667 O O . SER A 1 88 ? -11.474 -2.788 -2.415 1.00 96.88 88 SER A O 1
ATOM 669 N N . PHE A 1 89 ? -9.771 -2.593 -0.955 1.00 96.69 89 PHE A N 1
ATOM 670 C CA . PHE A 1 89 ? -9.620 -4.009 -0.649 1.00 96.69 89 PHE A CA 1
ATOM 671 C C . PHE A 1 89 ? -10.007 -4.241 0.808 1.00 96.69 89 PHE A C 1
ATOM 673 O O . PHE A 1 89 ? -9.260 -3.892 1.727 1.00 96.69 89 PHE A O 1
ATOM 680 N N . ALA A 1 90 ? -11.190 -4.824 0.998 1.00 96.94 90 ALA A N 1
ATOM 681 C CA . ALA A 1 90 ? -11.673 -5.213 2.312 1.00 96.94 90 ALA A CA 1
ATOM 682 C C . ALA A 1 90 ? -10.847 -6.393 2.842 1.00 96.94 90 ALA A C 1
ATOM 684 O O . ALA A 1 90 ? -10.759 -7.445 2.206 1.00 96.94 90 ALA A O 1
ATOM 685 N N . LEU A 1 91 ? -10.233 -6.212 4.007 1.00 96.81 91 LEU A N 1
ATOM 686 C CA . LEU A 1 91 ? -9.525 -7.269 4.718 1.00 96.81 91 LEU A CA 1
ATOM 687 C C . LEU A 1 91 ? -10.491 -8.055 5.619 1.00 96.81 91 LEU A C 1
ATOM 689 O O . LEU A 1 91 ? -11.499 -7.503 6.066 1.00 96.81 91 LEU A O 1
ATOM 693 N N . PRO A 1 92 ? -10.179 -9.322 5.944 1.00 95.38 92 PRO A N 1
ATOM 694 C CA . PRO A 1 92 ? -10.951 -10.081 6.921 1.00 95.38 92 PRO A CA 1
ATOM 695 C C . PRO A 1 92 ? -10.986 -9.383 8.287 1.00 95.38 92 PRO A C 1
ATOM 697 O O . PRO A 1 92 ? -9.965 -8.895 8.777 1.00 95.38 92 PRO A O 1
ATOM 700 N N . ALA A 1 93 ? -12.158 -9.369 8.920 1.00 92.75 93 ALA A N 1
ATOM 701 C CA . ALA A 1 93 ? -12.312 -8.899 10.293 1.00 92.75 93 ALA A CA 1
ATOM 702 C C . ALA A 1 93 ? -11.712 -9.896 11.305 1.00 92.75 93 ALA A C 1
ATOM 704 O O . ALA A 1 93 ? -11.482 -11.064 10.994 1.00 92.75 93 ALA A O 1
ATOM 705 N N . GLY A 1 94 ? -11.469 -9.435 12.536 1.00 91.44 94 GLY A N 1
ATOM 706 C CA . GLY A 1 94 ? -10.990 -10.286 13.636 1.00 91.44 94 GLY A CA 1
ATOM 707 C C . GLY A 1 94 ? -9.509 -10.680 13.561 1.00 91.44 94 GLY A C 1
ATOM 708 O O . GLY A 1 94 ? -9.039 -11.459 14.387 1.00 91.44 94 GLY A O 1
ATOM 709 N N . VAL A 1 95 ? -8.752 -10.138 12.602 1.00 94.81 95 VAL A N 1
ATOM 710 C CA . VAL A 1 95 ? -7.302 -10.340 12.513 1.00 94.81 95 VAL A CA 1
ATOM 711 C C . VAL A 1 95 ? -6.600 -9.473 13.556 1.00 94.81 95 VAL A C 1
ATOM 713 O O . VAL A 1 95 ? -6.775 -8.258 13.598 1.00 94.81 95 VAL A O 1
ATOM 716 N N . HIS A 1 96 ? -5.774 -10.094 14.397 1.00 94.88 96 HIS A N 1
ATOM 717 C CA . HIS A 1 96 ? -5.033 -9.380 15.433 1.00 94.88 96 HIS A CA 1
ATOM 718 C C . HIS A 1 96 ? -3.998 -8.409 14.827 1.00 94.88 96 HIS A C 1
ATOM 720 O O . HIS A 1 96 ? -3.289 -8.766 13.885 1.00 94.88 96 HIS A O 1
ATOM 726 N N . GLU A 1 97 ? -3.850 -7.206 15.404 1.00 93.94 97 GLU A N 1
ATOM 727 C CA . GLU A 1 97 ? -3.014 -6.118 14.857 1.00 93.94 97 GLU A CA 1
ATOM 728 C C . GLU A 1 97 ? -1.597 -6.597 14.496 1.00 93.94 97 GLU A C 1
ATOM 730 O O . GLU A 1 97 ? -1.123 -6.337 13.395 1.00 93.94 97 GLU A O 1
ATOM 735 N N . LEU A 1 98 ? -0.945 -7.367 15.376 1.00 94.75 98 LEU A N 1
ATOM 736 C CA . LEU A 1 98 ? 0.425 -7.865 15.163 1.00 94.75 98 LEU A CA 1
ATOM 737 C C . LEU A 1 98 ? 0.600 -8.749 13.918 1.00 94.75 98 LEU A C 1
ATOM 739 O O . LEU A 1 98 ? 1.693 -8.785 13.361 1.00 94.75 98 LEU A O 1
ATOM 743 N N . VAL A 1 99 ? -0.450 -9.450 13.482 1.00 96.12 99 VAL A N 1
ATOM 744 C CA . VAL A 1 99 ? -0.416 -10.326 12.297 1.00 96.12 99 VAL A CA 1
ATOM 745 C C . VAL A 1 99 ? -1.144 -9.720 11.098 1.00 96.12 99 VAL A C 1
ATOM 747 O O . VAL A 1 99 ? -1.086 -10.276 10.003 1.00 96.12 99 VAL A O 1
ATOM 750 N N . SER A 1 100 ? -1.767 -8.549 11.265 1.00 96.69 100 SER A N 1
ATOM 751 C CA . SER A 1 100 ? -2.420 -7.821 10.173 1.00 96.69 100 SER A CA 1
ATOM 752 C C . SER A 1 100 ? -1.527 -7.571 8.943 1.00 96.69 100 SER A C 1
ATOM 754 O O . SER A 1 100 ? -2.062 -7.667 7.836 1.00 96.69 100 SER A O 1
ATOM 756 N N . PRO A 1 101 ? -0.189 -7.384 9.051 1.00 97.25 101 PRO A N 1
ATOM 757 C CA . PRO A 1 101 ? 0.654 -7.236 7.865 1.00 97.25 101 PRO A CA 1
ATOM 758 C C . PRO A 1 101 ? 0.603 -8.430 6.903 1.00 97.25 101 PRO A C 1
ATOM 760 O O . PRO A 1 101 ? 0.730 -8.233 5.695 1.00 97.25 101 PRO A O 1
ATOM 763 N N . LEU A 1 102 ? 0.383 -9.648 7.418 1.00 96.56 102 LEU A N 1
ATOM 764 C CA . LEU A 1 102 ? 0.344 -10.880 6.621 1.00 96.56 102 LEU A CA 1
ATOM 765 C C . LEU A 1 102 ? -0.868 -10.936 5.690 1.00 96.56 102 LEU A C 1
ATOM 767 O O . LEU A 1 102 ? -0.769 -11.462 4.588 1.00 96.56 102 LEU A O 1
ATOM 771 N N . VAL A 1 103 ? -2.006 -10.386 6.119 1.00 96.38 103 VAL A N 1
ATOM 772 C CA . VAL A 1 103 ? -3.214 -10.313 5.283 1.00 96.38 103 VAL A CA 1
ATOM 773 C C . VAL A 1 103 ? -3.223 -9.043 4.436 1.00 96.38 103 VAL A C 1
ATOM 775 O O . VAL A 1 103 ? -3.627 -9.076 3.277 1.00 96.38 103 VAL A O 1
ATOM 778 N N . ALA A 1 104 ? -2.719 -7.932 4.981 1.00 97.25 104 ALA A N 1
ATOM 779 C CA . ALA A 1 104 ? -2.721 -6.636 4.312 1.00 97.25 104 ALA A CA 1
ATOM 780 C C . ALA A 1 104 ? -1.768 -6.570 3.106 1.00 97.25 104 ALA A C 1
ATOM 782 O O . ALA A 1 104 ? -1.953 -5.725 2.232 1.00 97.25 104 ALA A O 1
ATOM 783 N N . VAL A 1 105 ? -0.759 -7.447 3.039 1.00 97.81 105 VAL A N 1
ATOM 784 C CA . VAL A 1 105 ? 0.191 -7.497 1.913 1.00 97.81 105 VAL A CA 1
ATOM 785 C C . VAL A 1 105 ? -0.392 -8.158 0.665 1.00 97.81 105 VAL A C 1
ATOM 787 O O . VAL A 1 105 ? -0.001 -7.803 -0.447 1.00 97.81 105 VAL A O 1
ATOM 790 N N . VAL A 1 106 ? -1.354 -9.072 0.826 1.00 97.50 106 VAL A N 1
ATOM 791 C CA . VAL A 1 106 ? -1.891 -9.889 -0.273 1.00 97.50 106 VAL A CA 1
ATOM 792 C C . VAL A 1 106 ? -2.486 -9.029 -1.398 1.00 97.50 106 VAL A C 1
ATOM 794 O O . VAL A 1 106 ? -2.103 -9.243 -2.550 1.00 97.50 106 VAL A O 1
ATOM 797 N N . PRO A 1 107 ? -3.328 -8.005 -1.131 1.00 96.25 107 PRO A N 1
ATOM 798 C CA . PRO A 1 107 ? -3.816 -7.122 -2.192 1.00 96.25 107 PRO A CA 1
ATOM 799 C C . PRO A 1 107 ? -2.692 -6.417 -2.959 1.00 96.25 107 PRO A C 1
ATOM 801 O O . PRO A 1 107 ? -2.759 -6.292 -4.179 1.00 96.25 107 PRO A O 1
ATOM 804 N N . GLY A 1 108 ? -1.631 -5.995 -2.267 1.00 95.69 108 GLY A N 1
ATOM 805 C CA . GLY A 1 108 ? -0.491 -5.337 -2.904 1.00 95.69 108 GLY A CA 1
ATOM 806 C C . GLY A 1 108 ? 0.359 -6.283 -3.759 1.00 95.69 108 GLY A C 1
ATOM 807 O O . GLY A 1 108 ? 0.835 -5.881 -4.819 1.00 95.69 108 GLY A O 1
ATOM 808 N N . GLN A 1 109 ? 0.496 -7.549 -3.354 1.00 96.94 109 GLN A N 1
ATOM 809 C CA . GLN A 1 109 ? 1.141 -8.589 -4.167 1.00 96.94 109 GLN A CA 1
ATOM 810 C C . GLN A 1 109 ? 0.341 -8.881 -5.441 1.00 96.94 109 GLN A C 1
ATOM 812 O O . GLN A 1 109 ? 0.918 -8.929 -6.528 1.00 96.94 109 GLN A O 1
ATOM 817 N N . LEU A 1 110 ? -0.985 -9.019 -5.323 1.00 96.69 110 LEU A N 1
ATOM 818 C CA . LEU A 1 110 ? -1.874 -9.220 -6.470 1.00 96.69 110 LEU A CA 1
ATOM 819 C C . LEU A 1 110 ? -1.835 -8.021 -7.420 1.00 96.69 110 LEU A C 1
ATOM 821 O O . LEU A 1 110 ? -1.724 -8.204 -8.631 1.00 96.69 110 LEU A O 1
ATOM 825 N N . LEU A 1 111 ? -1.856 -6.799 -6.884 1.00 95.00 111 LEU A N 1
ATOM 826 C CA . LEU A 1 111 ? -1.705 -5.585 -7.679 1.00 95.00 111 LEU A CA 1
ATOM 827 C C . LEU A 1 111 ? -0.388 -5.586 -8.460 1.00 95.00 111 LEU A C 1
ATOM 829 O O . LEU A 1 111 ? -0.405 -5.357 -9.665 1.00 95.00 111 LEU A O 1
ATOM 833 N N . ALA A 1 112 ? 0.741 -5.845 -7.795 1.00 96.00 112 ALA A N 1
ATOM 834 C CA . ALA A 1 112 ? 2.046 -5.857 -8.449 1.00 96.00 112 ALA A CA 1
ATOM 835 C C . ALA A 1 112 ? 2.117 -6.920 -9.558 1.00 96.00 112 ALA A C 1
ATOM 837 O O . ALA A 1 112 ? 2.591 -6.632 -10.656 1.00 96.00 112 ALA A O 1
ATOM 838 N N . TYR A 1 113 ? 1.572 -8.114 -9.305 1.00 97.38 113 TYR A N 1
ATOM 839 C CA . TYR A 1 113 ? 1.468 -9.178 -10.301 1.00 97.38 113 TYR A CA 1
ATOM 840 C C . TYR A 1 113 ? 0.635 -8.750 -11.517 1.00 97.38 113 TYR A C 1
ATOM 842 O O . TYR A 1 113 ? 1.117 -8.792 -12.652 1.00 97.38 113 TYR A O 1
ATOM 850 N N . HIS A 1 114 ? -0.604 -8.303 -11.293 1.00 96.81 114 HIS A N 1
ATOM 851 C CA . HIS A 1 114 ? -1.508 -7.936 -12.381 1.00 96.81 114 HIS A CA 1
ATOM 852 C C . HIS A 1 114 ? -1.004 -6.719 -13.155 1.00 96.81 114 HIS A C 1
ATOM 854 O O . HIS A 1 114 ? -1.123 -6.688 -14.380 1.00 96.81 114 HIS A O 1
ATOM 860 N N . LEU A 1 115 ? -0.387 -5.750 -12.477 1.00 95.88 115 LEU A N 1
ATOM 861 C CA . LEU A 1 115 ? 0.226 -4.599 -13.126 1.00 95.88 115 LEU A CA 1
ATOM 862 C C . LEU A 1 115 ? 1.408 -5.018 -14.007 1.00 95.88 115 LEU A C 1
ATOM 864 O O . LEU A 1 115 ? 1.494 -4.566 -15.149 1.00 95.88 115 LEU A O 1
ATOM 868 N N . ALA A 1 116 ? 2.278 -5.909 -13.527 1.00 96.81 116 ALA A N 1
ATOM 869 C CA . ALA A 1 116 ? 3.403 -6.419 -14.307 1.00 96.81 116 ALA A CA 1
ATOM 870 C C . ALA A 1 116 ? 2.924 -7.128 -15.583 1.00 96.81 116 ALA A C 1
ATOM 872 O O . ALA A 1 116 ? 3.380 -6.787 -16.676 1.00 96.81 116 ALA A O 1
ATOM 873 N N . VAL A 1 117 ? 1.959 -8.047 -15.456 1.00 97.44 117 VAL A N 1
ATOM 874 C CA . VAL A 1 117 ? 1.382 -8.785 -16.595 1.00 97.44 117 VAL A CA 1
ATOM 875 C C . VAL A 1 117 ? 0.692 -7.837 -17.578 1.00 97.44 117 VAL A C 1
ATOM 877 O O . VAL A 1 117 ? 0.930 -7.920 -18.781 1.00 97.44 117 VAL A O 1
ATOM 880 N N . THR A 1 118 ? -0.103 -6.885 -17.082 1.00 97.06 118 THR A N 1
ATOM 881 C CA . THR A 1 118 ? -0.803 -5.895 -17.925 1.00 97.06 118 THR A CA 1
ATOM 882 C C . THR A 1 118 ? 0.178 -5.016 -18.703 1.00 97.06 118 THR A C 1
ATOM 884 O O . THR A 1 118 ? -0.100 -4.611 -19.829 1.00 97.06 118 THR A O 1
ATOM 887 N N . ARG A 1 119 ? 1.361 -4.752 -18.140 1.00 94.81 119 ARG A N 1
ATOM 888 C CA . ARG A 1 119 ? 2.445 -4.005 -18.797 1.00 94.81 119 ARG A CA 1
ATOM 889 C C . ARG A 1 119 ? 3.298 -4.868 -19.740 1.00 94.81 119 ARG A C 1
ATOM 891 O O . ARG A 1 119 ? 4.318 -4.388 -20.228 1.00 94.81 119 ARG A O 1
ATOM 898 N N . GLY A 1 120 ? 2.918 -6.126 -19.983 1.00 94.06 120 GLY A N 1
ATOM 899 C CA . GLY A 1 120 ? 3.670 -7.075 -20.812 1.00 94.06 120 GLY A CA 1
ATOM 900 C C . GLY A 1 120 ? 4.952 -7.601 -20.156 1.00 94.06 120 GLY A C 1
ATOM 901 O O . GLY A 1 120 ? 5.815 -8.152 -20.839 1.00 94.06 120 GLY A O 1
ATOM 902 N N . GLY A 1 121 ? 5.111 -7.403 -18.846 1.00 92.44 121 GLY A N 1
ATOM 903 C CA . GLY A 1 121 ? 6.228 -7.917 -18.063 1.00 92.44 121 GLY A CA 1
ATOM 904 C C . GLY A 1 121 ? 6.011 -9.358 -17.596 1.00 92.44 121 GLY A C 1
ATOM 905 O O . GLY A 1 121 ? 4.892 -9.864 -17.565 1.00 92.44 121 GLY A O 1
ATOM 906 N N . ASN A 1 122 ? 7.101 -10.013 -17.189 1.00 93.12 122 ASN A N 1
ATOM 907 C CA . ASN A 1 122 ? 7.062 -11.315 -16.528 1.00 93.12 122 ASN A CA 1
ATOM 908 C C . ASN A 1 122 ? 7.443 -11.145 -15.041 1.00 93.12 122 ASN A C 1
ATOM 910 O O . ASN A 1 122 ? 8.629 -10.942 -14.760 1.00 93.12 122 ASN A O 1
ATOM 914 N N . PRO A 1 123 ? 6.486 -11.228 -14.096 1.00 92.50 123 PRO A N 1
ATOM 915 C CA . PRO A 1 123 ? 6.764 -11.060 -12.669 1.00 92.50 123 PRO A CA 1
ATOM 916 C C . PRO A 1 123 ? 7.663 -12.162 -12.080 1.00 92.50 123 PRO A C 1
ATOM 918 O O . PRO A 1 123 ? 8.319 -11.912 -11.073 1.00 92.50 123 PRO A O 1
ATOM 921 N N . ASP A 1 124 ? 7.766 -13.334 -12.718 1.00 91.25 124 ASP A N 1
ATOM 922 C CA . ASP A 1 124 ? 8.671 -14.416 -12.294 1.00 91.25 124 ASP A CA 1
ATOM 923 C C . ASP A 1 124 ? 10.120 -14.184 -12.745 1.00 91.25 124 ASP A C 1
ATOM 925 O O . ASP A 1 124 ? 11.057 -14.797 -12.225 1.00 91.25 124 ASP A O 1
ATOM 929 N N . ARG A 1 125 ? 10.323 -13.321 -13.750 1.00 90.44 125 ARG A N 1
ATOM 930 C CA . ARG A 1 125 ? 11.641 -13.012 -14.327 1.00 90.44 125 ARG A CA 1
ATOM 931 C C . ARG A 1 125 ? 11.832 -11.499 -14.516 1.00 90.44 125 ARG A C 1
ATOM 933 O O . ARG A 1 125 ? 12.004 -11.050 -15.654 1.00 90.44 125 ARG A O 1
ATOM 940 N N . PRO A 1 126 ? 11.819 -10.704 -13.428 1.00 89.00 126 PRO A N 1
ATOM 941 C CA . PRO A 1 126 ? 12.075 -9.274 -13.512 1.00 89.00 126 PRO A CA 1
ATOM 942 C C . PRO A 1 126 ? 13.500 -8.996 -14.014 1.00 89.00 126 PRO A C 1
ATOM 944 O O . PRO A 1 126 ? 14.462 -9.691 -13.679 1.00 89.00 126 PRO A O 1
ATOM 947 N N . ARG A 1 127 ? 13.642 -7.980 -14.869 1.00 87.25 127 ARG A N 1
ATOM 948 C CA . ARG A 1 127 ? 14.908 -7.631 -15.526 1.00 87.25 127 ARG A CA 1
ATOM 949 C C . ARG A 1 127 ? 15.933 -7.178 -14.493 1.00 87.25 127 ARG A C 1
ATOM 951 O O . ARG A 1 127 ? 15.633 -6.343 -13.649 1.00 87.25 127 A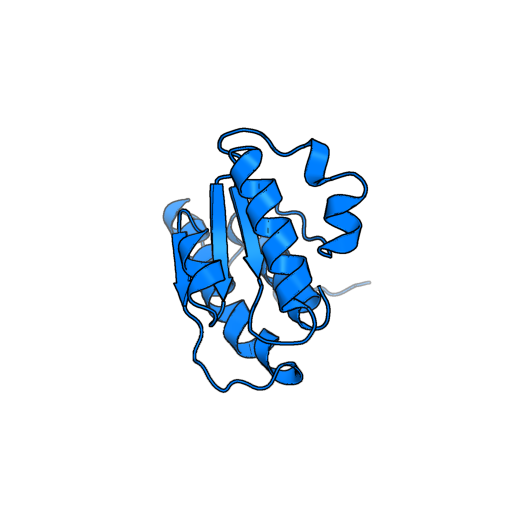RG A O 1
ATOM 958 N N . GLY A 1 128 ? 17.166 -7.661 -14.627 1.00 81.81 128 GLY A N 1
ATOM 959 C CA . GLY A 1 128 ? 18.286 -7.226 -13.788 1.00 81.81 128 GLY A CA 1
ATOM 960 C C . GLY A 1 128 ? 18.248 -7.747 -12.349 1.00 81.81 128 GLY A C 1
ATOM 961 O O . GLY A 1 128 ? 19.102 -7.357 -11.560 1.00 81.81 128 GLY A O 1
ATOM 962 N N . LEU A 1 129 ? 17.306 -8.635 -12.014 1.00 83.12 129 LEU A N 1
ATOM 963 C CA . LEU A 1 129 ? 17.211 -9.263 -10.701 1.00 83.12 129 LEU A CA 1
ATOM 964 C C . LEU A 1 129 ? 17.472 -10.766 -10.811 1.00 83.12 129 LEU A C 1
ATOM 966 O O . LEU A 1 129 ? 16.971 -11.450 -11.704 1.00 83.12 129 LEU A O 1
ATOM 970 N N . ALA A 1 130 ? 18.262 -11.280 -9.874 1.00 81.25 130 ALA A N 1
ATOM 971 C CA . ALA A 1 130 ? 18.430 -12.706 -9.644 1.00 81.25 130 ALA A CA 1
ATOM 972 C C . ALA A 1 130 ? 17.741 -13.071 -8.328 1.00 81.25 130 ALA A C 1
ATOM 974 O O . ALA A 1 130 ? 17.710 -12.271 -7.397 1.00 81.25 130 ALA A O 1
ATOM 975 N N . LYS A 1 131 ? 17.224 -14.300 -8.228 1.00 78.75 131 LYS A N 1
ATOM 976 C CA . LYS A 1 131 ? 16.545 -14.785 -7.014 1.00 78.75 131 LYS A CA 1
ATOM 977 C C . LYS A 1 131 ? 17.425 -14.688 -5.761 1.00 78.75 131 LYS A C 1
ATOM 979 O O . LYS A 1 131 ? 16.912 -14.500 -4.665 1.00 78.75 131 LYS A O 1
ATOM 984 N N . VAL A 1 132 ? 18.736 -14.850 -5.927 1.00 79.00 132 VAL A N 1
ATOM 985 C CA . VAL A 1 132 ? 19.725 -14.717 -4.858 1.00 79.00 132 VAL A CA 1
ATOM 986 C C . VAL A 1 132 ? 20.776 -13.719 -5.318 1.00 79.00 132 VAL A C 1
ATOM 988 O O . VAL A 1 132 ? 21.468 -13.953 -6.309 1.00 79.00 132 VAL A O 1
ATOM 991 N N . THR A 1 133 ? 20.898 -12.614 -4.591 1.00 70.94 133 THR A N 1
ATOM 992 C CA . THR A 1 133 ? 21.974 -11.644 -4.791 1.00 70.94 133 THR A CA 1
ATOM 993 C C . THR A 1 133 ? 23.216 -12.145 -4.065 1.00 70.94 133 THR A C 1
ATOM 995 O O . THR A 1 133 ? 23.227 -12.223 -2.840 1.00 70.94 133 THR A O 1
ATOM 998 N N . VAL A 1 134 ? 24.264 -12.502 -4.809 1.00 77.56 134 VAL A N 1
ATOM 999 C CA . VAL A 1 134 ? 25.564 -12.872 -4.232 1.00 77.56 134 VAL A CA 1
ATOM 1000 C C . VAL A 1 134 ? 26.442 -11.627 -4.204 1.00 77.56 134 VAL A C 1
ATOM 1002 O O . VAL A 1 134 ? 26.857 -11.135 -5.252 1.00 77.56 134 VAL A O 1
ATOM 1005 N N . THR A 1 135 ? 26.715 -11.106 -3.013 1.00 71.06 135 THR A N 1
ATOM 1006 C CA . THR A 1 135 ? 27.712 -10.049 -2.805 1.00 71.06 135 THR A CA 1
ATOM 1007 C C . THR A 1 135 ? 29.104 -10.676 -2.765 1.00 71.06 135 THR A C 1
ATOM 1009 O O . THR A 1 135 ? 29.307 -11.651 -2.040 1.00 71.06 135 THR A O 1
ATOM 1012 N N . ARG A 1 136 ? 30.037 -10.150 -3.563 1.00 62.81 136 ARG A N 1
ATOM 1013 C CA . ARG A 1 136 ? 31.464 -10.505 -3.517 1.00 62.81 136 ARG A CA 1
ATOM 1014 C C . ARG A 1 136 ? 32.234 -9.502 -2.677 1.00 62.81 136 ARG A C 1
ATOM 1016 O O . ARG A 1 136 ? 31.829 -8.319 -2.704 1.00 62.81 136 ARG A O 1
#

F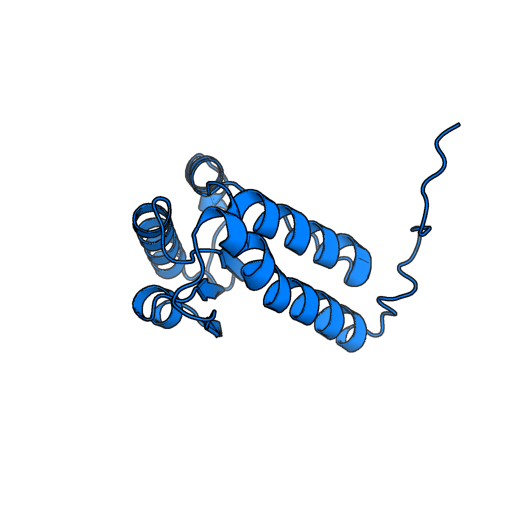oldseek 3Di:
DPLLLVLQVVLQVLLCQQQVDRRDGDDLVRCVVPVVVVQAAAAEDEQEAEDDDCNVSSLVSLVSSVVRNYQYEYEYCDVSSQVSHPHYDHFDPPDDPNCSSVRSNVVSNVVSCVSSVVSVTDSVDGPPDDPDDDDD

Secondary structure (DSSP, 8-state):
-GGGHHHHHHHHHHIIIII--------HHHHHTTGGGG--TT-EEEEE--SSTTHHHHHHHHHHHHHTT-EEEEEES-HHHHHT-SEEEEPPTT--GGGHHHHHHHHHHHHHHHHHHHTT--TTS-TT--SS----

Sequence (136 aa):
RGVNQATALEVALKLMETSYVVAKPYSGADFMHGPVAMVHEGFPCFVFAPAGRAYPFMLETALKLRERGAELCAISNEPEMCSLGHFSFALPAGVHELVSPLVAVVPGQLLAYHLAVTRGGNPDRPRGLAKVTVTR

Radius of gyration: 15.3 Å; chains: 1; bounding box: 47×33×38 Å